Protein AF-A0A2V9VWE0-F1 (afdb_monomer)

Foldseek 3Di:
DDDDDDDDDDDDDDDDDDDPPPPPPDPPPPPPPPPDQDQPFQADDPQFDGRPGGFFDALVVVCVRQPDDPPWDWDADPQGIWTWGWPPPDPVDIWTWIFGAGNVRTTRDIDTGDPSHAHPVGDDD

Solvent-accessible surface area (backbone atoms only — not comparable to full-atom values): 8140 Å² total; per-residue (Å²): 131,88,82,92,86,79,89,78,85,88,81,88,76,91,81,86,79,91,74,84,78,77,79,75,77,73,83,76,76,75,72,75,71,78,71,70,76,78,71,90,45,41,46,36,43,90,99,47,31,54,34,90,49,42,62,64,37,43,57,67,56,47,44,69,66,51,65,84,54,91,87,38,48,74,52,73,58,100,69,24,37,39,38,39,42,62,36,76,82,44,92,88,44,74,25,36,37,40,41,32,24,34,82,84,42,27,28,74,46,76,48,78,60,36,85,76,50,37,39,93,86,48,89,83,130

Structure (mmCIF, N/CA/C/O backbone):
data_AF-A0A2V9VWE0-F1
#
_entry.id   AF-A0A2V9VWE0-F1
#
loop_
_atom_site.group_PDB
_atom_site.id
_atom_site.type_symbol
_atom_site.label_atom_id
_atom_site.label_alt_id
_atom_site.label_comp_id
_atom_site.label_asym_id
_atom_site.label_entity_id
_atom_site.label_seq_id
_atom_site.pdbx_PDB_ins_code
_atom_site.Cartn_x
_atom_site.Cartn_y
_atom_site.Cartn_z
_atom_site.occupancy
_atom_site.B_iso_or_equiv
_atom_site.auth_seq_id
_atom_site.auth_comp_id
_atom_site.auth_asym_id
_atom_site.auth_atom_id
_atom_site.pdbx_PDB_model_num
ATOM 1 N N . MET A 1 1 ? 45.589 60.335 44.465 1.00 39.91 1 MET A N 1
ATOM 2 C CA . MET A 1 1 ? 46.703 59.513 44.998 1.00 39.91 1 MET A CA 1
ATOM 3 C C . MET A 1 1 ? 46.868 58.333 44.047 1.00 39.91 1 MET A C 1
ATOM 5 O O . MET A 1 1 ? 45.971 57.511 44.023 1.00 39.91 1 MET A O 1
ATOM 9 N N . ILE A 1 2 ? 47.763 58.320 43.044 1.00 38.59 2 ILE A N 1
ATOM 10 C CA . ILE A 1 2 ? 49.245 58.173 43.096 1.00 38.59 2 ILE A CA 1
ATOM 11 C C . ILE A 1 2 ? 49.606 57.113 44.146 1.00 38.59 2 ILE A C 1
ATOM 13 O O . ILE A 1 2 ? 49.306 57.333 45.313 1.00 38.59 2 ILE A O 1
ATOM 17 N N . ILE A 1 3 ? 50.060 55.908 43.780 1.00 44.84 3 ILE A N 1
ATOM 18 C CA . ILE A 1 3 ? 51.452 55.507 43.456 1.00 44.84 3 ILE A CA 1
ATOM 19 C C . ILE A 1 3 ? 51.353 54.233 42.576 1.00 44.84 3 ILE A C 1
ATO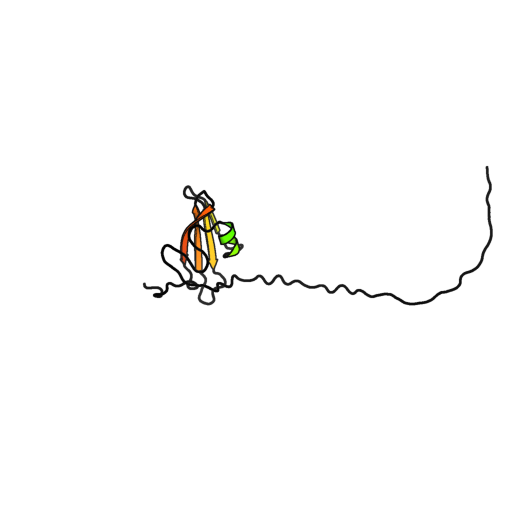M 21 O O . ILE A 1 3 ? 50.766 53.250 43.003 1.00 44.84 3 ILE A O 1
ATOM 25 N N . LEU A 1 4 ? 51.665 54.219 41.275 1.00 41.25 4 LEU A N 1
ATOM 26 C CA . LEU A 1 4 ? 52.983 54.064 40.631 1.00 41.25 4 LEU A CA 1
ATOM 27 C C . LEU A 1 4 ? 53.989 53.141 41.357 1.00 41.25 4 LEU A C 1
ATOM 29 O O . LEU A 1 4 ? 54.888 53.626 42.033 1.00 41.25 4 LEU A O 1
ATOM 33 N N . MET A 1 5 ? 53.930 51.827 41.114 1.00 48.91 5 MET A N 1
ATOM 34 C CA . MET A 1 5 ? 55.106 50.952 41.244 1.00 48.91 5 MET A CA 1
ATOM 35 C C . MET A 1 5 ? 55.521 50.439 39.865 1.00 48.91 5 MET A C 1
ATOM 37 O O . MET A 1 5 ? 54.715 49.989 39.057 1.00 48.91 5 MET A O 1
ATOM 41 N N . LYS A 1 6 ? 56.809 50.619 39.591 1.00 43.09 6 LYS A N 1
ATOM 42 C CA . LYS A 1 6 ? 57.508 50.472 38.317 1.00 43.09 6 LYS A CA 1
ATOM 43 C C . LYS A 1 6 ? 58.729 49.594 38.612 1.00 43.09 6 LYS A C 1
ATOM 45 O O . LYS A 1 6 ? 59.359 49.821 39.643 1.00 43.09 6 LYS A O 1
ATOM 50 N N . ARG A 1 7 ? 59.126 48.759 37.635 1.00 48.44 7 ARG A N 1
ATOM 51 C CA . ARG A 1 7 ? 60.386 47.964 37.535 1.00 48.44 7 ARG A CA 1
ATOM 52 C C . ARG A 1 7 ? 60.312 46.609 38.265 1.00 48.44 7 ARG A C 1
ATOM 54 O O . ARG A 1 7 ? 59.726 46.545 39.328 1.00 48.44 7 ARG A O 1
ATOM 61 N N . ALA A 1 8 ? 60.846 45.490 37.778 1.00 52.00 8 ALA A N 1
ATOM 62 C CA . ALA A 1 8 ? 61.856 45.178 36.759 1.00 52.00 8 ALA A CA 1
ATOM 63 C C . ALA A 1 8 ? 61.528 43.774 36.177 1.00 52.00 8 ALA A C 1
ATOM 65 O O . ALA A 1 8 ? 60.933 42.966 36.876 1.00 52.00 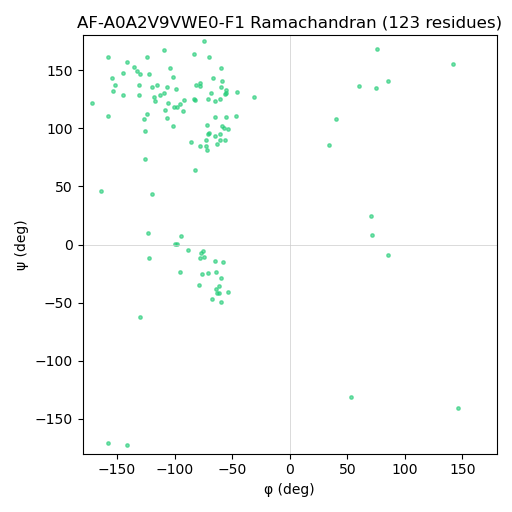8 ALA A O 1
ATOM 66 N N . LEU A 1 9 ? 61.609 43.548 34.861 1.00 42.94 9 LEU A N 1
ATOM 67 C CA . LEU A 1 9 ? 62.722 42.931 34.109 1.00 42.94 9 LEU A CA 1
ATOM 68 C C . LEU A 1 9 ? 63.083 41.477 34.510 1.00 42.94 9 LEU A C 1
ATOM 70 O O . LEU A 1 9 ? 63.314 41.198 35.679 1.00 42.94 9 LEU A O 1
ATOM 74 N N . VAL A 1 10 ? 63.297 40.656 33.463 1.00 44.16 10 VAL A N 1
ATOM 75 C CA . VAL A 1 10 ? 63.951 39.325 33.394 1.00 44.16 10 VAL A CA 1
ATOM 76 C C . VAL A 1 10 ? 63.084 38.160 33.949 1.00 44.16 10 VAL A C 1
ATOM 78 O O . VAL A 1 10 ? 62.461 38.312 34.983 1.00 44.16 10 VAL A O 1
ATOM 81 N N . ILE A 1 11 ? 62.908 36.968 33.357 1.00 52.12 11 ILE A N 1
ATOM 82 C CA . ILE A 1 11 ? 63.699 36.125 32.444 1.00 52.12 11 ILE A CA 1
ATOM 83 C C . ILE A 1 11 ? 62.723 35.246 31.633 1.00 52.12 11 ILE A C 1
ATOM 85 O O . ILE A 1 11 ? 61.855 34.594 32.208 1.00 52.12 11 ILE A O 1
ATOM 89 N N . LEU A 1 12 ? 62.901 35.184 30.312 1.00 47.03 12 LEU A N 1
ATOM 90 C CA . LEU A 1 12 ? 62.395 34.084 29.486 1.00 47.03 12 LEU A CA 1
ATOM 91 C C . LEU A 1 12 ? 63.390 32.917 29.600 1.00 47.03 12 LEU A C 1
ATOM 93 O O . LEU A 1 12 ? 64.592 33.153 29.452 1.00 47.03 12 LEU A O 1
ATOM 97 N N . PRO A 1 13 ? 62.922 31.669 29.739 1.00 57.38 13 PRO A N 1
ATOM 98 C CA . PRO A 1 13 ? 63.492 30.651 28.873 1.00 57.38 13 PRO A CA 1
ATOM 99 C C . PRO A 1 13 ? 62.418 29.813 28.187 1.00 57.38 13 PRO A C 1
ATOM 101 O O . PRO A 1 13 ? 61.424 29.393 28.776 1.00 57.38 13 PRO A O 1
ATOM 104 N N . MET A 1 14 ? 62.688 29.578 26.904 1.00 54.72 14 MET A N 1
ATOM 105 C CA . MET A 1 14 ? 62.185 28.477 26.096 1.00 54.72 14 MET A CA 1
ATOM 106 C C . MET A 1 14 ? 61.933 27.208 26.917 1.00 54.72 14 MET A C 1
ATOM 108 O O . MET A 1 14 ? 62.875 26.648 27.474 1.00 54.72 14 MET A O 1
ATOM 112 N N . ILE A 1 15 ? 60.721 26.664 26.819 1.00 59.62 15 ILE A N 1
ATOM 113 C CA . ILE A 1 15 ? 60.552 25.213 26.724 1.00 59.62 15 ILE A CA 1
ATOM 114 C C . ILE A 1 15 ? 59.728 24.929 25.470 1.00 59.62 15 ILE A C 1
ATOM 116 O O . ILE A 1 15 ? 58.509 25.065 25.417 1.00 59.62 15 ILE A O 1
ATOM 120 N N . LEU A 1 16 ? 60.490 24.600 24.435 1.00 49.06 16 LEU A N 1
ATOM 121 C CA . LEU A 1 16 ? 60.109 23.847 23.256 1.00 49.06 16 LEU A CA 1
ATOM 122 C C . LEU A 1 16 ? 59.537 22.492 23.700 1.00 49.06 16 LEU A C 1
ATOM 124 O O . LEU A 1 16 ? 60.217 21.803 24.451 1.00 49.06 16 LEU A O 1
ATOM 128 N N . LEU A 1 17 ? 58.363 22.086 23.213 1.00 52.75 17 LEU A N 1
ATOM 129 C CA . LEU A 1 17 ? 58.128 20.715 22.738 1.00 52.75 17 LEU A CA 1
ATOM 130 C C . LEU A 1 17 ? 56.765 20.606 22.053 1.00 52.75 17 LEU A C 1
ATOM 132 O O . LEU A 1 17 ? 55.715 20.918 22.608 1.00 52.75 17 LEU A O 1
ATOM 136 N N . LEU A 1 18 ? 56.849 20.190 20.793 1.00 54.47 18 LEU A N 1
ATOM 137 C CA . LEU A 1 18 ? 55.753 19.935 19.885 1.00 54.47 18 LEU A CA 1
ATOM 138 C C . LEU A 1 18 ? 54.820 18.859 20.443 1.00 54.47 18 LEU A C 1
ATOM 140 O O . LEU A 1 18 ? 55.263 17.795 20.866 1.00 54.47 18 LEU A O 1
ATOM 144 N N . GLY A 1 19 ? 53.523 19.117 20.334 1.00 49.66 19 GLY A N 1
ATOM 145 C CA . GLY A 1 19 ? 52.472 18.152 20.622 1.00 49.66 19 GLY A CA 1
ATOM 146 C C . GLY A 1 19 ? 51.137 18.595 20.037 1.00 49.66 19 GLY A C 1
ATOM 147 O O . GLY A 1 19 ? 50.132 18.572 20.737 1.00 49.66 19 GLY A O 1
ATOM 148 N N . LEU A 1 20 ? 51.113 19.052 18.776 1.00 49.88 20 LEU A N 1
ATOM 149 C CA . LEU A 1 20 ? 49.851 19.215 18.049 1.00 49.88 20 LEU A CA 1
ATOM 150 C C . LEU A 1 20 ? 49.326 17.824 17.680 1.00 49.88 20 LEU A C 1
ATOM 152 O O . LEU A 1 20 ? 49.631 17.273 16.622 1.00 49.88 20 LEU A O 1
ATOM 156 N N . SER A 1 21 ? 48.527 17.261 18.582 1.00 47.00 21 SER A N 1
ATOM 157 C CA . SER A 1 21 ? 47.622 16.153 18.299 1.00 47.00 21 SER A CA 1
ATOM 158 C C . SER A 1 21 ? 46.633 16.609 17.228 1.00 47.00 21 SER A C 1
ATOM 160 O O . SER A 1 21 ? 45.627 17.256 17.508 1.00 47.00 21 SER A O 1
ATOM 162 N N . SER A 1 22 ? 46.958 16.303 15.977 1.00 42.22 22 SER A N 1
ATOM 163 C CA . SER A 1 22 ? 46.082 16.519 14.833 1.00 42.22 22 SER A CA 1
ATOM 164 C C . SER A 1 22 ? 44.955 15.485 14.897 1.00 42.22 22 SER A C 1
ATOM 166 O O . SER A 1 22 ? 45.049 14.416 14.301 1.00 42.22 22 SER A O 1
ATOM 168 N N . LEU A 1 23 ? 43.895 15.767 15.657 1.00 50.72 23 LEU A N 1
ATOM 169 C CA . LEU A 1 23 ? 42.613 15.077 15.515 1.00 50.72 23 LEU A CA 1
ATOM 170 C C . LEU A 1 23 ? 41.985 15.577 14.212 1.00 50.72 23 LEU A C 1
ATOM 172 O O . LEU A 1 23 ? 41.161 16.488 14.210 1.00 50.72 23 LEU A O 1
ATOM 176 N N . THR A 1 24 ? 42.413 15.019 13.080 1.00 50.75 24 THR A N 1
ATOM 177 C CA . THR A 1 24 ? 41.685 15.183 11.826 1.00 50.75 24 THR A CA 1
ATOM 178 C C . THR A 1 24 ? 40.394 14.394 11.955 1.00 50.75 24 THR A C 1
ATOM 180 O O . THR A 1 24 ? 40.358 13.175 11.781 1.00 50.75 24 THR A O 1
ATOM 183 N N . SER A 1 25 ? 39.339 15.113 12.323 1.00 55.03 25 SER A N 1
ATOM 184 C CA . SER A 1 25 ? 37.950 14.704 12.191 1.00 55.03 25 SER A CA 1
ATOM 185 C C . SER A 1 25 ? 37.730 14.135 10.792 1.00 55.03 25 SER A C 1
ATOM 187 O O . SER A 1 25 ? 37.794 14.861 9.801 1.00 55.03 25 SER A O 1
ATOM 189 N N . SER A 1 26 ? 37.501 12.829 10.706 1.00 58.38 26 SER A N 1
ATOM 190 C CA . SER A 1 26 ? 37.028 12.212 9.473 1.00 58.38 26 SER A CA 1
ATOM 191 C C . SER A 1 26 ? 35.627 12.760 9.190 1.00 58.38 26 SER A C 1
ATOM 193 O O . SER A 1 26 ? 34.765 12.621 10.062 1.00 58.38 26 SER A O 1
ATOM 195 N N . PRO A 1 27 ? 35.337 13.368 8.026 1.00 50.97 27 PRO A N 1
ATOM 196 C CA . PRO A 1 27 ? 33.958 13.510 7.606 1.00 50.97 27 PRO A CA 1
ATOM 197 C C . PRO A 1 27 ? 33.492 12.108 7.217 1.00 50.97 27 PRO A C 1
ATOM 199 O O . PRO A 1 27 ? 33.732 11.633 6.108 1.00 50.97 27 PRO A O 1
ATOM 202 N N . ILE A 1 28 ? 32.859 11.411 8.160 1.00 52.06 28 ILE A N 1
ATOM 203 C CA . ILE A 1 28 ? 31.959 10.319 7.811 1.00 52.06 28 ILE A CA 1
ATOM 204 C C . ILE A 1 28 ? 30.819 11.002 7.058 1.00 52.06 28 ILE A C 1
ATOM 206 O O . ILE A 1 28 ? 29.877 11.514 7.660 1.00 52.06 28 ILE A O 1
ATOM 210 N N . SER A 1 29 ? 30.935 11.056 5.732 1.00 49.84 29 SER A N 1
ATOM 211 C CA . SER A 1 29 ? 29.770 11.152 4.867 1.00 49.84 29 SER A CA 1
ATOM 212 C C . SER A 1 29 ? 28.955 9.899 5.139 1.00 49.84 29 SER A C 1
ATOM 214 O O . SER A 1 29 ? 29.166 8.852 4.529 1.00 49.84 29 SER A O 1
ATOM 216 N N . ALA A 1 30 ? 28.054 9.997 6.113 1.00 47.38 30 ALA A N 1
ATOM 217 C CA . ALA A 1 30 ? 26.912 9.121 6.205 1.00 47.38 30 ALA A CA 1
ATOM 218 C C . ALA A 1 30 ? 26.089 9.400 4.947 1.00 47.38 30 ALA A C 1
ATOM 220 O O . ALA A 1 30 ? 25.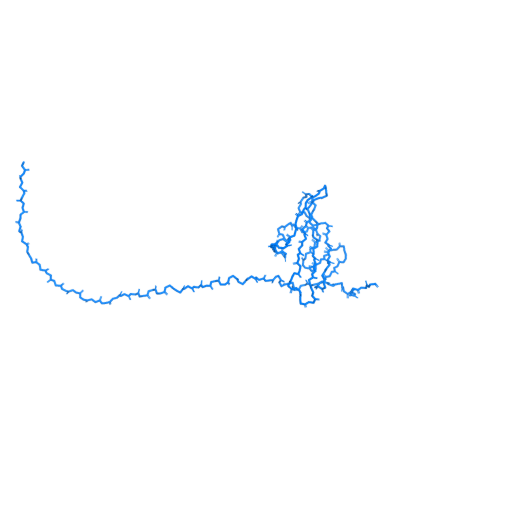210 10.258 4.929 1.00 47.38 30 ALA A O 1
ATOM 221 N N . PHE A 1 31 ? 26.430 8.710 3.858 1.00 44.91 31 PHE A N 1
ATOM 222 C CA . PHE A 1 31 ? 25.451 8.421 2.834 1.00 44.91 31 PHE A CA 1
ATOM 223 C C . PHE A 1 31 ? 24.351 7.669 3.569 1.00 44.91 31 PHE A C 1
ATOM 225 O O . PHE A 1 31 ? 24.506 6.495 3.905 1.00 44.91 31 PHE A O 1
ATOM 232 N N . ALA A 1 32 ? 23.277 8.382 3.901 1.00 46.53 32 ALA A N 1
ATOM 233 C CA . ALA A 1 32 ? 21.998 7.756 4.129 1.00 46.53 32 ALA A CA 1
ATOM 234 C C . ALA A 1 32 ? 21.743 6.939 2.862 1.00 46.53 32 ALA A C 1
ATOM 236 O O . ALA A 1 32 ? 21.441 7.493 1.806 1.00 46.53 32 ALA A O 1
ATOM 237 N N . GLN A 1 33 ? 22.010 5.633 2.933 1.00 45.59 33 GLN A N 1
ATOM 238 C CA . GLN A 1 33 ? 21.479 4.702 1.961 1.00 45.59 33 GLN A CA 1
ATOM 239 C C . GLN A 1 33 ? 19.978 4.862 2.081 1.00 45.59 33 GLN A C 1
ATOM 241 O O . GLN A 1 33 ? 19.369 4.392 3.044 1.00 45.59 33 GLN A O 1
ATOM 246 N N . ASP A 1 34 ? 19.431 5.592 1.120 1.00 45.09 34 ASP A N 1
ATOM 247 C CA . ASP A 1 34 ? 18.023 5.622 0.802 1.00 45.09 34 ASP A CA 1
ATOM 248 C C . ASP A 1 34 ? 17.648 4.167 0.521 1.00 45.09 34 ASP A C 1
ATOM 250 O O . ASP A 1 34 ? 17.924 3.596 -0.539 1.00 45.09 34 ASP A O 1
ATOM 254 N N . SER A 1 35 ? 17.245 3.491 1.591 1.00 57.34 35 SER A N 1
ATOM 255 C CA . SER A 1 35 ? 17.076 2.052 1.625 1.00 57.34 35 SER A CA 1
ATOM 256 C C . SER A 1 35 ? 15.765 1.808 0.917 1.00 57.34 35 SER A C 1
ATOM 258 O O . SER A 1 35 ? 14.714 1.785 1.551 1.00 57.34 35 SER A O 1
ATOM 260 N N . ALA A 1 36 ? 15.823 1.724 -0.415 1.00 57.94 36 ALA A N 1
ATOM 261 C CA . ALA A 1 36 ? 14.672 1.373 -1.225 1.00 57.94 36 ALA A CA 1
ATOM 262 C C . ALA A 1 36 ? 13.982 0.170 -0.563 1.00 57.94 36 ALA A C 1
ATOM 264 O O . ALA A 1 36 ? 14.687 -0.777 -0.193 1.00 57.94 36 ALA A O 1
ATOM 265 N N . PRO A 1 37 ? 12.653 0.201 -0.363 1.00 57.62 37 PRO A N 1
ATOM 266 C CA . PRO A 1 37 ? 11.966 -0.838 0.385 1.00 57.62 37 PRO A CA 1
ATOM 267 C C . PRO A 1 37 ? 12.262 -2.204 -0.241 1.00 57.62 37 PRO A C 1
ATOM 269 O O . PRO A 1 37 ? 11.853 -2.516 -1.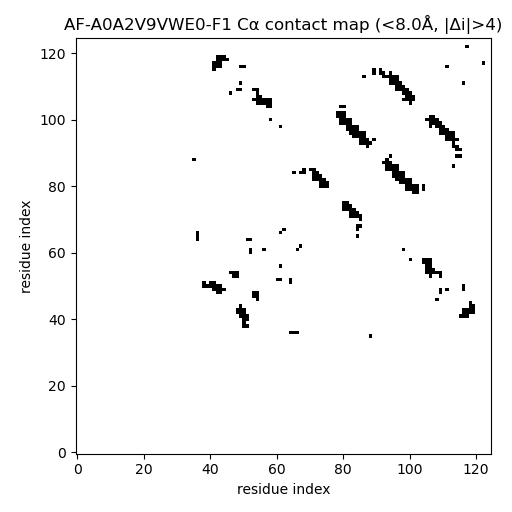365 1.00 57.62 37 PRO A O 1
ATOM 272 N N . GLN A 1 38 ? 13.042 -3.010 0.482 1.00 63.47 38 GLN A N 1
ATOM 273 C CA . GLN A 1 38 ? 13.332 -4.388 0.117 1.00 63.47 38 GLN A CA 1
ATOM 274 C C . GLN A 1 38 ? 12.206 -5.251 0.670 1.00 63.47 38 GLN A C 1
ATOM 276 O O . GLN A 1 38 ? 12.267 -5.749 1.792 1.00 63.47 38 GLN A O 1
ATOM 281 N N . PHE A 1 39 ? 11.146 -5.404 -0.120 1.00 71.62 39 PHE A N 1
ATOM 282 C CA . PHE A 1 39 ? 10.106 -6.381 0.176 1.00 71.62 39 PHE A CA 1
ATOM 283 C C . PHE A 1 39 ? 10.722 -7.779 0.090 1.00 71.62 39 PHE A C 1
ATOM 28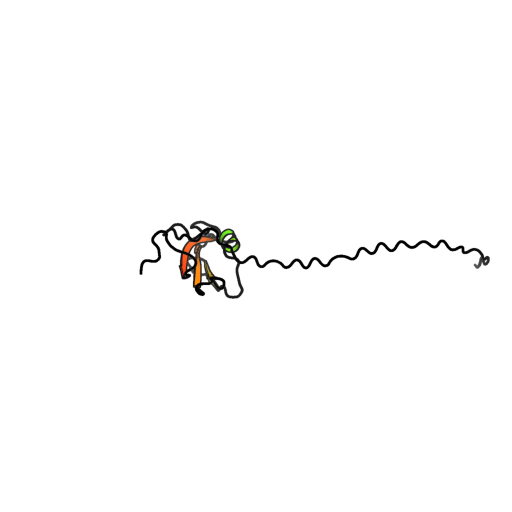5 O O . PHE A 1 39 ? 11.083 -8.242 -0.990 1.00 71.62 39 PHE A O 1
ATOM 292 N N . THR A 1 40 ? 10.869 -8.440 1.235 1.00 75.62 40 THR A N 1
ATOM 293 C CA . THR A 1 40 ? 11.257 -9.856 1.302 1.00 75.62 40 THR A CA 1
ATOM 294 C C . THR A 1 40 ? 10.090 -10.773 0.943 1.00 75.62 40 THR A C 1
ATOM 296 O O . THR A 1 40 ? 10.301 -11.882 0.461 1.00 75.62 40 THR A O 1
ATOM 299 N N . GLU A 1 41 ? 8.863 -10.290 1.135 1.00 85.62 41 GLU A N 1
ATOM 300 C CA . GLU A 1 41 ? 7.620 -10.971 0.799 1.00 85.62 41 GLU A CA 1
ATOM 301 C C . GLU A 1 41 ? 6.851 -10.170 -0.254 1.00 85.62 41 GLU A C 1
ATOM 303 O O . GLU A 1 41 ? 6.580 -8.981 -0.076 1.00 85.62 41 GLU A O 1
ATOM 308 N N . VAL A 1 42 ? 6.485 -10.836 -1.347 1.00 89.81 42 VAL A N 1
ATOM 309 C CA . VAL A 1 42 ? 5.822 -10.229 -2.514 1.00 89.81 42 VAL A CA 1
ATOM 310 C C . VAL A 1 42 ? 4.480 -10.894 -2.851 1.00 89.81 42 VAL A C 1
ATOM 312 O O . VAL A 1 42 ? 3.877 -10.602 -3.881 1.00 89.81 42 VAL A O 1
ATOM 315 N N . THR A 1 43 ? 3.983 -11.766 -1.973 1.00 92.94 43 THR A N 1
ATOM 316 C CA . THR A 1 43 ? 2.739 -12.508 -2.193 1.00 92.94 43 THR A CA 1
ATOM 317 C C . THR A 1 43 ? 1.508 -11.643 -1.922 1.00 92.94 43 THR A C 1
ATOM 319 O O . THR A 1 43 ? 1.440 -10.939 -0.915 1.00 92.94 43 THR A O 1
ATOM 322 N N . ILE A 1 44 ? 0.505 -11.724 -2.792 1.00 91.44 44 ILE A N 1
ATOM 323 C CA . ILE A 1 44 ? -0.842 -11.203 -2.563 1.00 91.44 44 ILE A CA 1
ATOM 324 C C . ILE A 1 44 ? -1.710 -12.344 -2.042 1.00 91.44 44 ILE A C 1
ATOM 326 O O . ILE A 1 44 ? -1.916 -13.339 -2.732 1.00 91.44 44 ILE A O 1
ATOM 330 N N . GLU A 1 45 ? -2.272 -12.164 -0.850 1.00 93.50 45 GLU A N 1
ATOM 331 C CA . GLU A 1 45 ? -3.348 -13.008 -0.337 1.00 93.50 45 GLU A CA 1
ATOM 332 C C . GLU A 1 45 ? -4.649 -12.210 -0.386 1.00 93.50 45 GLU A C 1
ATOM 334 O O . GLU A 1 45 ? -4.842 -11.251 0.373 1.00 93.50 45 GLU A O 1
ATOM 339 N N . ALA A 1 46 ? -5.544 -12.593 -1.299 1.00 90.06 46 ALA A N 1
ATOM 340 C CA . ALA A 1 46 ? -6.789 -11.874 -1.539 1.00 90.06 46 ALA A CA 1
ATOM 341 C C . ALA A 1 46 ? -7.611 -11.716 -0.247 1.00 90.06 46 ALA A C 1
ATOM 343 O O . ALA A 1 46 ? -7.837 -12.670 0.495 1.00 90.06 46 ALA A O 1
ATOM 344 N N . GLY A 1 47 ? -8.053 -10.486 0.029 1.00 91.38 47 GLY A N 1
ATOM 345 C CA . GLY A 1 47 ? -8.813 -10.157 1.239 1.00 91.38 47 GLY A CA 1
ATOM 346 C C . GLY A 1 47 ? -8.000 -10.162 2.540 1.00 91.38 47 GLY A C 1
ATOM 347 O O . GLY A 1 47 ? -8.593 -10.028 3.607 1.00 91.38 47 GLY A O 1
ATOM 348 N N . SER A 1 48 ? -6.672 -10.300 2.471 1.00 94.25 48 SER A N 1
ATOM 349 C CA . SER A 1 48 ? -5.798 -10.425 3.644 1.00 94.25 48 SER A CA 1
ATOM 350 C C . SER A 1 48 ? -4.607 -9.459 3.598 1.00 94.25 48 SER A C 1
ATOM 352 O O . SER A 1 48 ? -4.503 -8.575 4.458 1.00 94.25 48 SER A O 1
ATOM 354 N N . ARG A 1 49 ? -3.712 -9.585 2.604 1.00 95.06 49 ARG A N 1
ATOM 355 C CA . ARG A 1 49 ? -2.450 -8.822 2.552 1.00 95.06 49 ARG A CA 1
ATOM 356 C C . ARG A 1 49 ? -1.841 -8.683 1.152 1.00 95.06 49 ARG A C 1
ATOM 358 O O . ARG A 1 49 ? -2.147 -9.466 0.256 1.00 95.06 49 ARG A O 1
ATOM 365 N N . VAL A 1 50 ? -0.948 -7.703 0.999 1.00 95.19 50 VAL A N 1
ATOM 366 C CA . VAL A 1 50 ? -0.050 -7.509 -0.153 1.00 95.19 50 VAL A CA 1
ATOM 367 C C . VAL A 1 50 ? 1.379 -7.406 0.380 1.00 95.19 50 VAL A C 1
ATOM 369 O O . VAL A 1 50 ? 1.747 -6.420 1.023 1.00 95.19 50 VAL A O 1
ATOM 372 N N . GLY A 1 51 ? 2.176 -8.449 0.150 1.00 93.75 51 GLY A N 1
ATOM 373 C CA . GLY A 1 51 ? 3.481 -8.611 0.781 1.00 93.75 51 GLY A CA 1
ATOM 374 C C . GLY A 1 51 ? 3.373 -8.501 2.312 1.00 93.75 51 GLY A C 1
ATOM 375 O O . GLY A 1 51 ? 2.475 -9.103 2.903 1.00 93.75 51 GLY A O 1
ATOM 376 N N . PRO A 1 52 ? 4.228 -7.702 2.975 1.00 95.00 52 PRO A N 1
ATOM 377 C CA . PRO A 1 52 ? 4.200 -7.538 4.428 1.00 95.00 52 PRO A CA 1
ATOM 378 C C . PRO A 1 52 ? 3.075 -6.622 4.948 1.00 95.00 52 PRO A C 1
ATOM 380 O O . PRO A 1 52 ? 2.925 -6.503 6.167 1.00 95.00 52 PRO A O 1
ATOM 383 N N . LEU A 1 53 ? 2.323 -5.944 4.068 1.00 96.62 53 LEU A N 1
ATOM 384 C CA . LEU A 1 53 ? 1.240 -5.031 4.444 1.00 96.62 53 LEU A CA 1
ATOM 385 C C . LEU A 1 53 ? -0.096 -5.777 4.499 1.00 96.62 53 LEU A C 1
ATOM 387 O O . LEU A 1 53 ? -0.523 -6.347 3.496 1.00 96.62 53 LEU A O 1
ATOM 391 N N . LYS A 1 54 ? -0.800 -5.720 5.633 1.00 97.38 54 LYS A N 1
ATOM 392 C CA . LYS A 1 54 ? -2.061 -6.455 5.847 1.00 97.38 54 LYS A CA 1
ATOM 393 C C . LYS A 1 54 ? -3.228 -5.556 6.243 1.00 97.38 54 LYS A C 1
ATOM 395 O O . LYS A 1 54 ? -3.059 -4.438 6.734 1.00 97.38 54 LYS A O 1
ATOM 400 N N . LEU A 1 55 ? -4.443 -6.075 6.077 1.00 98.12 55 LEU A N 1
ATOM 401 C CA . LEU A 1 55 ? -5.637 -5.431 6.618 1.00 98.12 55 LEU A CA 1
ATOM 402 C C . LEU A 1 55 ? -5.528 -5.279 8.146 1.00 98.12 55 LEU A C 1
ATOM 404 O O . LEU A 1 55 ? -5.040 -6.158 8.855 1.00 98.12 55 LEU A O 1
ATOM 408 N N . GLY A 1 56 ? -5.995 -4.143 8.660 1.00 98.19 56 GLY A N 1
ATOM 409 C CA . GLY A 1 56 ? -5.931 -3.779 10.075 1.00 98.19 56 GLY A CA 1
ATOM 410 C C . GLY A 1 56 ? -4.625 -3.111 10.519 1.00 98.19 56 GLY A C 1
ATOM 411 O O . GLY A 1 56 ? -4.584 -2.588 11.639 1.00 98.19 56 GLY A O 1
ATOM 412 N N . ASP A 1 57 ? -3.593 -3.065 9.670 1.00 98.56 57 ASP A N 1
ATOM 413 C CA . ASP A 1 57 ? -2.363 -2.323 9.963 1.00 98.56 57 ASP A CA 1
ATOM 414 C C . ASP A 1 57 ? -2.648 -0.833 10.190 1.00 98.56 57 ASP A C 1
ATOM 416 O O . ASP A 1 57 ? -3.645 -0.279 9.715 1.00 98.56 57 ASP A O 1
ATOM 420 N N . SER A 1 58 ? -1.800 -0.182 10.986 1.00 98.56 58 SER A N 1
ATOM 421 C CA . SER A 1 58 ? -1.904 1.257 11.221 1.00 98.56 58 SER A CA 1
ATOM 422 C C . SER A 1 58 ? -1.231 2.054 10.110 1.00 98.56 58 SER A C 1
ATOM 424 O O . SER A 1 58 ? -0.408 1.534 9.357 1.00 98.56 58 SER A O 1
ATOM 426 N N . ARG A 1 59 ? -1.536 3.349 10.043 1.00 97.94 59 ARG A N 1
ATOM 427 C CA . ARG A 1 59 ? -0.842 4.281 9.152 1.00 97.94 59 ARG A CA 1
ATOM 428 C C . ARG A 1 59 ? 0.676 4.254 9.345 1.00 97.94 59 ARG A C 1
ATOM 430 O O . ARG A 1 59 ? 1.407 4.300 8.367 1.00 97.94 59 ARG A O 1
ATOM 437 N N . GLU A 1 60 ? 1.149 4.173 10.582 1.00 98.00 60 GLU A N 1
ATOM 438 C CA . GLU A 1 60 ? 2.583 4.152 10.890 1.00 98.00 60 GLU A CA 1
ATOM 439 C C . GLU A 1 60 ? 3.245 2.928 10.258 1.00 98.00 60 GLU A C 1
ATOM 441 O O . GLU A 1 60 ? 4.290 3.058 9.630 1.00 98.00 60 GLU A O 1
ATOM 446 N N . ARG A 1 61 ? 2.586 1.764 10.330 1.00 97.75 61 ARG A N 1
ATOM 447 C CA . ARG A 1 61 ? 3.053 0.544 9.666 1.00 97.75 61 ARG A CA 1
ATOM 448 C C . ARG A 1 61 ? 3.058 0.680 8.143 1.00 97.75 61 ARG A C 1
ATOM 450 O O . ARG A 1 61 ? 3.981 0.196 7.495 1.00 97.75 61 ARG A O 1
ATOM 457 N N . VAL A 1 62 ? 2.058 1.354 7.571 1.00 97.44 62 VAL A N 1
ATOM 458 C CA . VAL A 1 62 ? 2.041 1.659 6.131 1.00 97.44 62 VAL A CA 1
ATOM 459 C C . VAL A 1 62 ? 3.255 2.497 5.754 1.00 97.44 62 VAL A C 1
ATOM 461 O O . VAL A 1 62 ? 3.957 2.125 4.830 1.00 97.44 62 VAL A O 1
ATOM 464 N N . LEU A 1 63 ? 3.533 3.582 6.476 1.00 96.44 63 LEU A N 1
ATOM 465 C CA . LEU A 1 63 ? 4.651 4.482 6.170 1.00 96.44 63 LEU A CA 1
ATOM 466 C C . LEU A 1 63 ? 6.025 3.863 6.468 1.00 96.44 63 LEU A C 1
ATOM 468 O O . LEU A 1 63 ? 7.015 4.267 5.869 1.00 96.44 63 LEU A O 1
ATOM 472 N N . GLU A 1 64 ? 6.089 2.887 7.374 1.00 96.19 64 GLU A N 1
ATOM 473 C CA . GLU A 1 64 ? 7.284 2.073 7.609 1.00 96.19 64 GLU A CA 1
ATOM 474 C C . GLU A 1 64 ? 7.584 1.167 6.405 1.00 96.19 64 GLU A C 1
ATOM 476 O O . GLU A 1 64 ? 8.722 1.091 5.951 1.00 96.19 64 GLU A O 1
ATOM 481 N N . LEU A 1 65 ? 6.562 0.483 5.880 1.00 95.19 65 LEU A N 1
ATOM 482 C CA . LEU A 1 65 ? 6.701 -0.452 4.759 1.00 95.19 65 LEU A CA 1
ATOM 483 C C . LEU A 1 65 ? 6.782 0.242 3.397 1.00 95.19 65 LEU A C 1
ATOM 485 O O . LEU A 1 65 ? 7.472 -0.228 2.495 1.00 95.19 65 LEU A O 1
ATOM 489 N N . LEU A 1 66 ? 6.059 1.349 3.261 1.00 94.44 66 LEU A N 1
ATOM 490 C CA . LEU A 1 66 ? 5.912 2.168 2.068 1.00 94.44 66 LEU A CA 1
ATOM 491 C C . LEU A 1 66 ? 6.286 3.617 2.421 1.00 94.4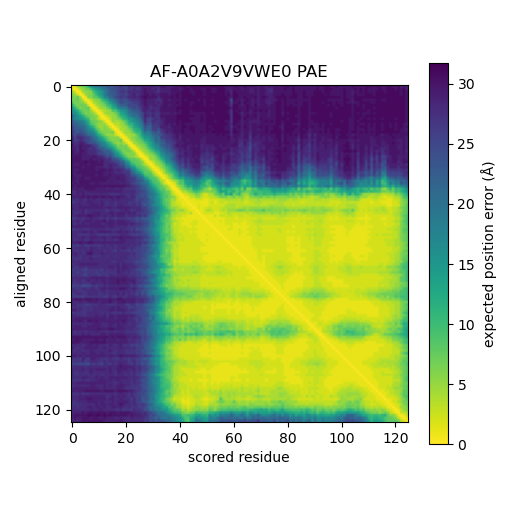4 66 LEU A C 1
ATOM 493 O O . LEU A 1 66 ? 5.398 4.467 2.559 1.00 94.44 66 LEU A O 1
ATOM 497 N N . PRO A 1 67 ? 7.588 3.921 2.601 1.00 94.62 67 PRO A N 1
ATOM 498 C CA . PRO A 1 67 ? 8.030 5.281 2.878 1.00 94.62 67 PRO A CA 1
ATOM 499 C C . PRO A 1 67 ? 7.531 6.239 1.799 1.00 94.62 67 PRO A C 1
ATOM 501 O O . PRO A 1 67 ? 7.638 5.948 0.603 1.00 94.62 67 PRO A O 1
ATOM 504 N N . LYS A 1 68 ? 6.968 7.367 2.238 1.00 93.12 68 LYS A N 1
ATOM 505 C CA . LYS A 1 68 ? 6.371 8.369 1.354 1.00 93.12 68 LYS A CA 1
ATOM 506 C C . LYS A 1 68 ? 7.448 9.071 0.529 1.00 93.12 68 LYS A C 1
ATOM 508 O O . LYS A 1 68 ? 8.423 9.575 1.083 1.00 93.12 68 LYS A O 1
ATOM 513 N N . LYS A 1 69 ? 7.223 9.142 -0.778 1.00 94.75 69 LYS A N 1
ATOM 514 C CA . LYS A 1 69 ? 8.050 9.830 -1.775 1.00 94.75 69 LYS A CA 1
ATOM 515 C C . LYS A 1 69 ? 7.333 11.078 -2.285 1.00 94.75 69 LYS A C 1
ATOM 517 O O . LYS A 1 69 ? 6.141 11.262 -2.051 1.00 94.75 69 LYS A O 1
ATOM 522 N N . GLU A 1 70 ? 8.062 11.931 -2.998 1.00 96.00 70 GLU A N 1
ATOM 523 C CA . GLU A 1 70 ? 7.512 13.162 -3.586 1.00 96.00 70 GLU A CA 1
ATOM 524 C C . GLU A 1 70 ? 6.400 12.883 -4.611 1.00 96.00 70 GLU A C 1
ATOM 526 O O . GLU A 1 70 ? 5.422 13.617 -4.687 1.00 96.00 70 GLU A O 1
ATOM 531 N N . GLU A 1 71 ? 6.534 11.795 -5.366 1.00 96.00 71 GLU A N 1
ATOM 532 C CA . GLU A 1 71 ? 5.583 11.372 -6.398 1.00 96.00 71 GLU A CA 1
ATOM 533 C C . GLU A 1 71 ? 4.320 10.679 -5.858 1.00 96.00 71 GLU A C 1
ATOM 535 O O . GLU A 1 71 ? 3.370 10.482 -6.615 1.00 96.00 71 GLU A O 1
ATOM 540 N N . ASP A 1 72 ? 4.299 10.318 -4.572 1.00 97.25 72 ASP A N 1
ATOM 541 C CA . ASP A 1 72 ? 3.174 9.616 -3.952 1.00 97.25 72 ASP A CA 1
ATOM 542 C C . ASP A 1 72 ? 2.026 10.590 -3.657 1.00 97.25 72 ASP A C 1
ATOM 544 O O . ASP A 1 72 ? 2.233 11.697 -3.145 1.00 97.25 72 ASP A O 1
ATOM 548 N N . GLN A 1 73 ? 0.789 10.163 -3.911 1.00 98.19 73 GLN A N 1
ATOM 549 C CA . GLN A 1 73 ? -0.398 10.982 -3.668 1.00 98.19 73 GLN A CA 1
ATOM 550 C C . GLN A 1 73 ? -1.149 10.536 -2.417 1.00 98.19 73 GLN A C 1
ATOM 552 O O . GLN A 1 73 ? -1.132 9.378 -2.003 1.00 98.19 73 GLN A O 1
ATOM 557 N N . GLU A 1 74 ? -1.837 11.483 -1.787 1.00 97.88 74 GLU A N 1
ATOM 558 C CA . GLU A 1 74 ? -2.671 11.203 -0.628 1.00 97.88 74 GLU A CA 1
ATOM 559 C C . GLU A 1 74 ? -3.905 12.097 -0.641 1.00 97.88 74 GLU A C 1
ATOM 561 O O . GLU A 1 74 ? -3.800 13.320 -0.739 1.00 97.88 74 GLU A O 1
ATOM 566 N N . TRP A 1 75 ? -5.082 11.493 -0.507 1.00 98.19 75 TRP A N 1
ATOM 567 C CA . TRP A 1 75 ? -6.344 12.225 -0.440 1.00 98.19 75 TRP A CA 1
ATOM 568 C C . TRP A 1 75 ? -7.296 11.596 0.570 1.00 98.19 75 TRP A C 1
ATOM 570 O O . TRP A 1 75 ? -7.197 10.418 0.914 1.00 98.19 75 TRP A O 1
ATOM 580 N N . SER A 1 76 ? -8.239 12.396 1.066 1.00 97.88 76 SER A N 1
ATOM 581 C CA . SER A 1 76 ? -9.242 11.951 2.035 1.00 97.88 76 SER A CA 1
ATOM 582 C C . SER A 1 76 ? -10.658 12.160 1.513 1.00 97.88 76 SER A C 1
ATOM 584 O O . SER A 1 76 ? -10.937 13.106 0.781 1.00 97.88 76 SER A O 1
ATOM 586 N N . ASN A 1 77 ? -11.558 11.263 1.901 1.00 95.00 77 ASN A N 1
ATOM 587 C CA . ASN A 1 77 ? -12.981 11.311 1.594 1.00 95.00 77 ASN A CA 1
ATOM 588 C C . ASN A 1 77 ? -13.812 10.852 2.809 1.00 95.00 77 ASN A C 1
ATOM 590 O O . ASN A 1 77 ? -13.296 10.618 3.904 1.00 95.00 77 ASN A O 1
ATOM 594 N N . ASN A 1 78 ? -15.122 10.691 2.619 1.00 95.38 78 ASN A N 1
ATOM 595 C CA . ASN A 1 78 ? -16.042 10.298 3.690 1.00 95.38 78 ASN A CA 1
ATOM 596 C C . ASN A 1 78 ? -15.797 8.893 4.265 1.00 95.38 78 ASN A C 1
ATOM 598 O O . ASN A 1 78 ? -16.343 8.592 5.327 1.00 95.38 78 ASN A O 1
ATOM 602 N N . CYS A 1 79 ? -15.007 8.046 3.606 1.00 91.69 79 CYS A N 1
ATOM 603 C CA . CYS A 1 79 ? -14.657 6.699 4.058 1.00 91.69 79 CYS A CA 1
ATOM 604 C C . CYS A 1 79 ? -13.312 6.665 4.807 1.00 91.69 79 CYS A C 1
ATOM 606 O O . CYS A 1 79 ? -13.112 5.798 5.660 1.00 91.69 79 CYS A O 1
ATOM 608 N N . GLY A 1 80 ? -12.429 7.635 4.555 1.00 97.19 80 GLY A N 1
ATOM 609 C CA . GLY A 1 80 ? -11.129 7.764 5.208 1.00 97.19 80 GLY A CA 1
ATOM 610 C C . GLY A 1 80 ? -10.073 8.341 4.268 1.00 97.19 80 GLY A C 1
ATOM 611 O O . GLY A 1 80 ? -10.374 9.242 3.489 1.00 97.19 80 GLY A O 1
ATOM 612 N N . THR A 1 81 ? -8.848 7.832 4.345 1.00 98.44 81 THR A N 1
ATOM 613 C CA . THR A 1 81 ? -7.689 8.332 3.590 1.00 98.44 81 THR A CA 1
ATOM 614 C C . THR A 1 81 ? -7.201 7.268 2.619 1.00 98.44 81 THR A C 1
ATOM 616 O O . THR A 1 81 ? -7.112 6.099 2.982 1.00 98.44 81 THR A O 1
ATOM 619 N N . THR A 1 82 ? -6.869 7.663 1.396 1.00 98.50 82 THR A N 1
ATOM 620 C CA . THR A 1 82 ? -6.170 6.810 0.430 1.00 98.50 82 THR A CA 1
ATOM 621 C C . THR A 1 82 ? -4.753 7.329 0.259 1.00 98.50 82 THR A C 1
ATOM 623 O O . THR A 1 82 ? -4.560 8.527 0.061 1.00 98.50 82 THR A O 1
ATOM 626 N N . ILE A 1 83 ? -3.786 6.423 0.371 1.00 98.19 83 ILE A N 1
ATOM 627 C CA . ILE A 1 83 ? -2.384 6.646 0.026 1.00 98.19 83 ILE A CA 1
ATOM 628 C C . ILE A 1 83 ? -2.145 5.895 -1.279 1.00 98.19 83 ILE A C 1
ATOM 630 O O . ILE A 1 83 ? -2.371 4.687 -1.335 1.00 98.19 83 ILE A O 1
ATOM 634 N N . ASP A 1 84 ? -1.720 6.614 -2.304 1.00 98.00 84 ASP A N 1
ATOM 635 C CA . ASP A 1 84 ? -1.261 6.069 -3.573 1.00 98.00 84 ASP A CA 1
ATOM 636 C C . ASP A 1 84 ? 0.268 6.091 -3.569 1.00 98.00 84 ASP A C 1
ATOM 638 O O . ASP A 1 84 ? 0.891 7.154 -3.655 1.00 98.00 84 ASP A O 1
ATOM 642 N N . TRP A 1 85 ? 0.856 4.918 -3.334 1.00 97.50 85 TRP A N 1
ATOM 643 C CA . TRP A 1 85 ? 2.298 4.747 -3.266 1.00 97.50 85 TRP A CA 1
ATOM 644 C C . TRP A 1 85 ? 2.821 4.238 -4.599 1.00 97.50 85 TRP A C 1
ATOM 646 O O . TRP A 1 85 ? 2.505 3.120 -5.013 1.00 97.50 85 TRP A O 1
ATOM 656 N N . VAL A 1 86 ? 3.686 5.025 -5.230 1.00 96.06 86 VAL A N 1
ATOM 657 C CA . VAL A 1 86 ? 4.225 4.671 -6.533 1.00 96.06 86 VAL A CA 1
ATOM 658 C C . VAL A 1 86 ? 5.411 3.722 -6.386 1.00 96.06 86 VAL A C 1
ATOM 660 O O . VAL A 1 86 ? 6.423 4.030 -5.752 1.00 96.06 86 VAL A O 1
ATOM 663 N N . ASP A 1 87 ? 5.332 2.584 -7.057 1.00 93.00 87 ASP A N 1
ATOM 664 C CA . ASP A 1 87 ? 6.401 1.614 -7.217 1.00 93.00 87 ASP A CA 1
ATOM 665 C C . ASP A 1 87 ? 7.371 1.992 -8.356 1.00 93.00 87 ASP A C 1
ATOM 667 O O . ASP A 1 87 ? 7.495 1.301 -9.371 1.00 93.00 87 ASP A O 1
ATOM 671 N N . SER A 1 88 ? 8.081 3.114 -8.203 1.00 91.06 88 SER A N 1
ATOM 672 C CA . SER A 1 88 ? 9.019 3.621 -9.219 1.00 91.06 88 SER A CA 1
ATOM 673 C C . SER A 1 88 ? 10.336 2.838 -9.322 1.00 91.06 88 SER A C 1
ATOM 675 O O . SER A 1 88 ? 11.083 3.011 -10.283 1.00 91.06 88 SER A O 1
ATOM 677 N N . THR A 1 89 ? 10.622 1.943 -8.370 1.00 87.19 89 THR A N 1
ATOM 678 C CA . THR A 1 89 ? 11.878 1.164 -8.320 1.00 87.19 89 THR A CA 1
ATOM 679 C C . THR A 1 89 ? 11.741 -0.263 -8.853 1.00 87.19 89 THR A C 1
ATOM 681 O O . THR A 1 89 ? 12.712 -1.026 -8.846 1.00 87.19 89 THR A O 1
ATOM 684 N N . ASN A 1 90 ? 10.550 -0.661 -9.304 1.00 84.19 90 ASN A N 1
ATOM 685 C CA . ASN A 1 90 ? 10.335 -1.989 -9.859 1.00 84.19 90 ASN A CA 1
ATOM 686 C C . ASN A 1 90 ? 11.012 -2.126 -11.233 1.00 84.19 90 ASN A C 1
ATOM 688 O O . ASN A 1 90 ? 10.766 -1.369 -12.169 1.00 84.19 90 ASN A O 1
ATOM 692 N N . ARG A 1 91 ? 11.863 -3.149 -11.363 1.00 82.44 91 ARG A N 1
ATOM 693 C CA . ARG A 1 91 ? 12.642 -3.432 -12.580 1.00 82.44 91 ARG A CA 1
ATOM 694 C C . ARG A 1 91 ? 11.782 -3.785 -13.791 1.00 82.44 91 ARG A C 1
ATOM 696 O O . ARG A 1 91 ? 12.253 -3.672 -14.916 1.00 82.44 91 ARG A O 1
ATOM 703 N N . THR A 1 92 ? 10.567 -4.269 -13.557 1.00 83.75 92 THR A N 1
ATOM 704 C CA . THR A 1 92 ? 9.670 -4.774 -14.609 1.00 83.75 92 THR A CA 1
ATOM 705 C C . THR A 1 92 ? 8.631 -3.749 -15.061 1.00 83.75 92 THR A C 1
ATOM 707 O O . THR A 1 92 ? 7.853 -4.034 -15.965 1.00 83.75 92 THR A O 1
ATOM 710 N N . GLY A 1 93 ? 8.650 -2.547 -14.481 1.00 83.31 93 GLY A N 1
ATOM 711 C CA . GLY A 1 93 ? 7.759 -1.450 -14.838 1.00 83.31 93 GLY A CA 1
ATOM 712 C C . GLY A 1 93 ? 7.317 -0.658 -13.615 1.00 83.31 93 GLY A C 1
ATOM 713 O O . GLY A 1 93 ? 7.294 -1.176 -12.502 1.00 83.31 93 GLY A O 1
ATOM 714 N N . ARG A 1 94 ? 6.952 0.605 -13.837 1.00 90.12 94 ARG A N 1
ATOM 715 C CA . ARG A 1 94 ? 6.287 1.439 -12.831 1.00 90.12 94 ARG A CA 1
ATOM 716 C C . ARG A 1 94 ? 4.890 0.876 -12.558 1.00 90.12 94 ARG A C 1
ATOM 718 O O . ARG A 1 94 ? 4.220 0.433 -13.488 1.00 90.12 94 ARG A O 1
ATOM 725 N N . GLY A 1 95 ? 4.453 0.941 -11.311 1.00 93.00 95 GLY A N 1
ATOM 726 C CA . GLY A 1 95 ? 3.079 0.647 -10.920 1.00 93.00 95 GLY A CA 1
ATOM 727 C C . GLY A 1 95 ? 2.753 1.300 -9.588 1.00 93.00 95 GLY A C 1
ATOM 728 O O . GLY A 1 95 ? 3.563 2.072 -9.083 1.00 93.00 95 GLY A O 1
ATOM 729 N N . ASP A 1 96 ? 1.607 0.961 -9.010 1.00 95.25 96 ASP A N 1
ATOM 730 C CA . ASP A 1 96 ? 1.081 1.658 -7.834 1.00 95.25 96 ASP A CA 1
ATOM 731 C C . ASP A 1 96 ? 0.551 0.680 -6.776 1.00 95.25 96 ASP A C 1
ATOM 733 O O . ASP A 1 96 ? 0.133 -0.446 -7.076 1.00 95.25 96 ASP A O 1
ATOM 737 N N . VAL A 1 97 ? 0.572 1.107 -5.515 1.00 96.56 97 VAL A N 1
ATOM 738 C CA . VAL A 1 97 ? -0.071 0.424 -4.388 1.00 96.56 97 VAL A CA 1
ATOM 739 C C . VAL A 1 97 ? -1.014 1.409 -3.710 1.00 96.56 97 VAL A C 1
ATOM 741 O O . VAL A 1 97 ? -0.579 2.363 -3.065 1.00 96.56 97 VAL A O 1
ATOM 744 N N . PHE A 1 98 ? -2.313 1.142 -3.804 1.00 97.75 98 PHE A N 1
ATOM 745 C CA . PHE A 1 98 ? -3.342 1.950 -3.164 1.00 97.75 98 PHE A CA 1
ATOM 746 C C . PHE A 1 98 ? -3.673 1.366 -1.797 1.00 97.75 98 PHE A C 1
ATOM 748 O O . PHE A 1 98 ? -4.227 0.270 -1.682 1.00 97.75 98 PHE A O 1
ATOM 755 N N . VAL A 1 99 ? -3.380 2.123 -0.744 1.00 98.25 99 VAL A N 1
ATOM 756 C CA . VAL A 1 99 ? -3.686 1.755 0.637 1.00 98.25 99 VAL A CA 1
ATOM 757 C C . VAL A 1 99 ? -4.823 2.625 1.147 1.00 98.25 99 VAL A C 1
ATOM 759 O O . VAL A 1 99 ? -4.680 3.840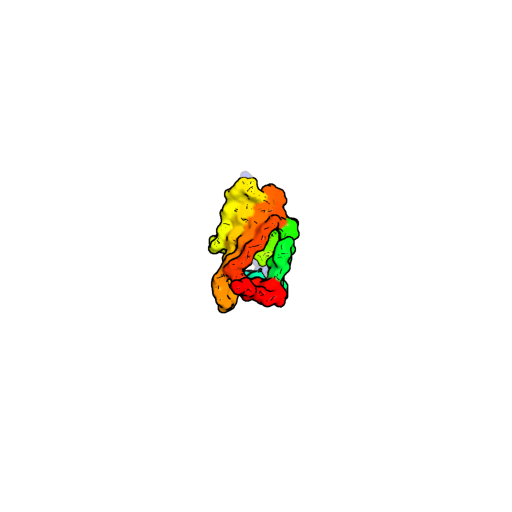 1.286 1.00 98.25 99 VAL A O 1
ATOM 762 N N . ARG A 1 100 ? -5.964 2.006 1.463 1.00 98.31 100 ARG A N 1
ATOM 763 C CA . ARG A 1 100 ? -7.128 2.714 2.007 1.00 98.31 100 ARG A CA 1
ATOM 764 C C . ARG A 1 100 ? -7.203 2.517 3.515 1.00 98.31 100 ARG A C 1
ATOM 766 O O . ARG A 1 100 ? -7.355 1.402 4.020 1.00 98.31 100 ARG A O 1
ATOM 773 N N . LEU A 1 101 ? -7.106 3.629 4.229 1.00 98.62 101 LEU A N 1
ATOM 774 C CA . LEU A 1 101 ? -7.219 3.749 5.674 1.00 98.62 101 LEU A CA 1
ATOM 775 C C . LEU A 1 101 ? -8.625 4.220 6.032 1.00 98.62 101 LEU A C 1
ATOM 777 O O . LEU A 1 101 ? -9.131 5.180 5.456 1.00 98.62 101 LEU A O 1
ATOM 781 N N . ASN A 1 102 ? -9.260 3.583 7.008 1.00 98.38 102 ASN A N 1
ATOM 782 C CA . ASN A 1 102 ? -10.542 4.045 7.524 1.00 98.38 102 ASN A CA 1
ATOM 783 C C . ASN A 1 102 ? -10.340 5.292 8.404 1.00 98.38 102 ASN A C 1
ATOM 785 O O . ASN A 1 102 ? -9.216 5.675 8.729 1.00 98.38 102 ASN A O 1
ATOM 789 N N . LYS A 1 103 ? -11.433 5.900 8.876 1.00 97.81 103 LYS A N 1
ATOM 790 C CA . LYS A 1 103 ? -11.379 7.077 9.772 1.00 97.81 103 LYS A CA 1
ATOM 791 C C . LYS A 1 103 ? -10.608 6.868 11.083 1.00 97.81 103 LYS A C 1
ATOM 793 O O . LYS A 1 103 ? -10.298 7.842 11.757 1.00 97.81 103 LYS A O 1
ATOM 798 N N . LYS A 1 104 ? -10.322 5.619 11.467 1.00 97.75 104 LYS A N 1
ATOM 799 C CA . LYS A 1 104 ? -9.515 5.265 12.646 1.00 97.75 104 LYS A CA 1
ATOM 800 C C . LYS A 1 104 ? -8.035 5.041 12.300 1.00 97.75 104 LYS A C 1
ATOM 802 O O . LYS A 1 104 ? -7.291 4.552 13.144 1.00 97.75 104 LYS A O 1
ATOM 807 N N . GLY A 1 105 ? -7.618 5.331 11.066 1.00 97.75 105 GLY A N 1
ATOM 808 C CA . GLY A 1 105 ? -6.244 5.140 10.604 1.00 97.75 105 GLY A CA 1
ATOM 809 C C . GLY A 1 105 ? -5.846 3.673 10.430 1.00 97.75 105 GLY A C 1
ATOM 810 O O . GLY A 1 105 ? -4.663 3.356 10.543 1.00 97.75 105 GLY A O 1
ATOM 811 N N . LYS A 1 106 ? -6.813 2.771 10.202 1.00 98.50 106 LYS A N 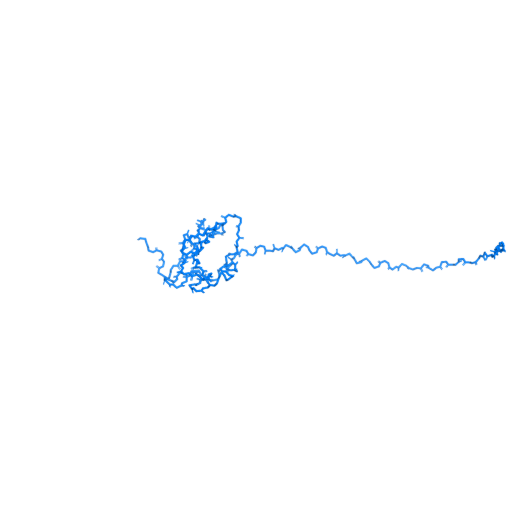1
ATOM 812 C CA . LYS A 1 106 ? -6.558 1.341 9.965 1.00 98.50 106 LYS A CA 1
ATOM 813 C C . LYS A 1 106 ? -6.774 0.965 8.510 1.00 98.50 106 LYS A C 1
ATOM 815 O O . LYS A 1 106 ? -7.794 1.349 7.934 1.00 98.50 106 LYS A O 1
ATOM 820 N N . VAL A 1 107 ? -5.857 0.180 7.951 1.00 98.44 107 VAL A N 1
ATOM 821 C CA . VAL A 1 107 ? -5.968 -0.369 6.596 1.00 98.44 107 VAL A CA 1
ATOM 822 C C . VAL A 1 107 ? -7.220 -1.235 6.511 1.00 98.44 107 VAL A C 1
ATOM 824 O O . VAL A 1 107 ? -7.398 -2.152 7.309 1.00 98.44 107 VAL A O 1
ATOM 827 N N . PHE A 1 108 ? -8.100 -0.945 5.559 1.00 97.44 108 PHE A N 1
ATOM 828 C CA . PHE A 1 108 ? -9.283 -1.771 5.289 1.00 97.44 108 PHE A CA 1
ATOM 829 C C . PHE A 1 108 ? -9.331 -2.282 3.851 1.00 97.44 108 PHE A C 1
ATOM 831 O O . PHE A 1 108 ? -10.135 -3.159 3.549 1.00 97.44 108 PHE A O 1
ATOM 838 N N . GLN A 1 109 ? -8.472 -1.759 2.979 1.00 97.25 109 GLN A N 1
ATOM 839 C CA . GLN A 1 109 ? -8.322 -2.247 1.621 1.00 97.25 109 GLN A CA 1
ATOM 840 C C . GLN A 1 109 ? -6.920 -1.935 1.101 1.00 97.25 109 GLN A C 1
ATOM 842 O O . GLN A 1 109 ? -6.365 -0.874 1.400 1.00 97.25 109 GLN A O 1
ATOM 847 N N . ILE A 1 110 ? -6.379 -2.862 0.315 1.00 97.50 110 ILE A N 1
ATOM 848 C CA . ILE A 1 110 ? -5.120 -2.710 -0.406 1.00 97.50 110 ILE A CA 1
ATOM 849 C C . ILE A 1 110 ? -5.385 -3.142 -1.849 1.00 97.50 110 ILE A C 1
ATOM 851 O O . ILE A 1 110 ? -5.935 -4.221 -2.071 1.00 97.50 110 ILE A O 1
ATOM 855 N N . GLU A 1 111 ? -5.026 -2.306 -2.815 1.00 95.44 111 GLU A N 1
ATOM 856 C CA . GLU A 1 111 ? -5.047 -2.644 -4.240 1.00 95.44 111 GLU A CA 1
ATOM 857 C C . GLU A 1 111 ? -3.618 -2.513 -4.776 1.00 95.44 111 GLU A C 1
ATOM 859 O O . GLU A 1 111 ? -2.920 -1.550 -4.462 1.00 95.44 111 GLU A O 1
ATOM 864 N N . SER A 1 112 ? -3.170 -3.483 -5.571 1.00 93.44 112 SER A N 1
ATOM 865 C CA . SER A 1 112 ? -1.851 -3.456 -6.200 1.00 93.44 112 SER A CA 1
ATOM 866 C C . SER A 1 112 ? -2.012 -3.415 -7.713 1.00 93.44 112 SER A C 1
ATOM 868 O O . SER A 1 112 ? -2.662 -4.279 -8.294 1.00 93.44 112 SER A O 1
ATOM 870 N N . SER A 1 113 ? -1.425 -2.393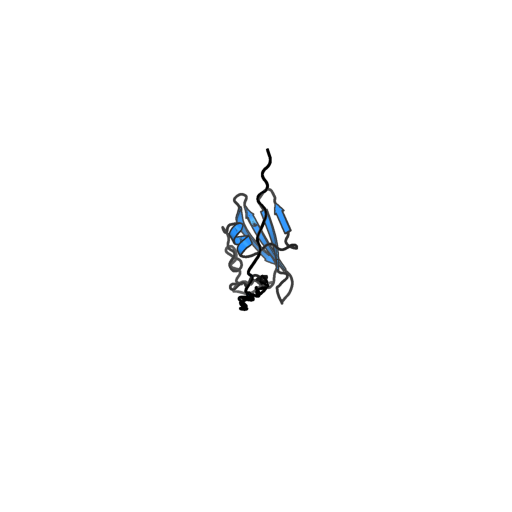 -8.328 1.00 92.75 113 SER A N 1
ATOM 871 C CA . SER A 1 113 ? -1.319 -2.196 -9.776 1.00 92.75 113 SER A CA 1
ATOM 872 C C . SER A 1 113 ? 0.156 -2.139 -10.182 1.00 92.75 113 SER A C 1
ATOM 874 O O . SER A 1 113 ? 0.579 -1.275 -10.942 1.00 92.75 113 SER A O 1
ATOM 876 N N . THR A 1 114 ? 0.967 -3.039 -9.628 1.00 90.12 114 THR A N 1
ATOM 877 C CA . THR A 1 114 ? 2.382 -3.225 -9.972 1.00 90.12 114 THR A CA 1
ATOM 878 C C . THR A 1 114 ? 2.657 -4.711 -10.174 1.00 90.12 114 THR A C 1
ATOM 880 O O . THR A 1 114 ? 2.053 -5.562 -9.526 1.00 90.12 114 THR A O 1
ATOM 883 N N . THR A 1 115 ? 3.604 -5.036 -11.049 1.00 89.12 115 THR A N 1
ATOM 884 C CA . THR A 1 115 ? 4.078 -6.409 -11.285 1.00 89.12 115 THR A CA 1
ATOM 885 C C . THR A 1 115 ? 4.987 -6.935 -10.172 1.00 89.12 115 THR A C 1
ATOM 887 O O . THR A 1 115 ? 5.384 -8.099 -10.207 1.00 89.12 115 THR A O 1
ATOM 890 N N . ARG A 1 116 ? 5.346 -6.099 -9.186 1.00 89.81 116 ARG A N 1
ATOM 891 C CA . ARG A 1 116 ? 6.171 -6.505 -8.038 1.00 89.81 116 ARG A CA 1
ATOM 892 C C . ARG A 1 116 ? 5.484 -7.573 -7.187 1.00 89.81 116 ARG A C 1
ATOM 894 O O . ARG A 1 116 ? 6.154 -8.503 -6.745 1.00 89.81 116 ARG A O 1
ATOM 901 N N . PHE A 1 117 ? 4.181 -7.429 -6.949 1.00 89.00 117 PHE A N 1
ATOM 902 C CA . PHE A 1 117 ? 3.405 -8.336 -6.105 1.00 89.00 117 PHE A CA 1
ATOM 903 C C . PHE A 1 117 ? 2.595 -9.316 -6.956 1.00 89.00 117 PHE A C 1
ATOM 905 O O . PHE A 1 117 ? 2.097 -8.958 -8.020 1.00 89.00 117 PHE A O 1
ATOM 912 N N . HIS A 1 118 ? 2.454 -10.554 -6.490 1.00 88.00 118 HIS A N 1
ATOM 913 C CA . HIS A 1 118 ? 1.759 -11.613 -7.222 1.00 88.00 118 HIS A CA 1
ATOM 914 C C . HIS A 1 118 ? 1.003 -12.545 -6.281 1.00 88.00 118 HIS A C 1
ATOM 916 O O . HIS A 1 118 ? 1.430 -12.795 -5.159 1.00 88.00 118 HIS A O 1
ATOM 922 N N . THR A 1 119 ? -0.124 -13.079 -6.732 1.00 88.19 119 THR A N 1
ATOM 923 C CA . THR A 1 119 ? -0.823 -14.168 -6.038 1.00 88.19 119 THR A CA 1
ATOM 924 C C . THR A 1 119 ? -0.031 -15.475 -6.148 1.00 88.19 119 THR A C 1
ATOM 926 O O . THR A 1 119 ? 0.821 -15.622 -7.030 1.00 88.19 119 THR A O 1
ATOM 929 N N . SER A 1 120 ? -0.320 -16.449 -5.280 1.00 85.12 120 SER A N 1
ATOM 930 C CA . SER A 1 120 ? 0.273 -17.795 -5.348 1.00 85.12 120 SER A CA 1
ATOM 931 C C . SER A 1 120 ? -0.026 -18.518 -6.664 1.00 85.12 120 SER A C 1
ATOM 933 O O . SER A 1 120 ? 0.774 -19.330 -7.120 1.00 85.12 120 SER A O 1
ATOM 935 N N . GLU A 1 121 ? -1.158 -18.205 -7.288 1.00 81.81 121 GLU A N 1
ATOM 936 C CA . GLU A 1 121 ? -1.613 -18.785 -8.553 1.00 81.81 121 GLU A CA 1
ATOM 937 C C . GLU A 1 121 ? -1.085 -18.020 -9.783 1.00 81.81 121 GLU A C 1
ATOM 939 O O . GLU A 1 121 ? -1.310 -18.444 -10.916 1.00 81.81 121 GLU A O 1
ATOM 944 N N . GLY A 1 122 ? -0.387 -16.896 -9.579 1.00 70.81 122 GLY A N 1
ATOM 945 C CA . GLY A 1 122 ? -0.053 -15.937 -10.631 1.00 70.81 122 GLY A CA 1
ATOM 946 C C . GLY A 1 122 ? -1.241 -15.056 -11.049 1.00 70.81 122 GLY A C 1
ATOM 947 O O . GLY A 1 122 ? -2.395 -15.298 -10.687 1.00 70.81 122 GLY A O 1
ATOM 948 N N . ILE A 1 123 ? -0.962 -13.999 -11.822 1.00 59.91 123 ILE A N 1
ATOM 949 C CA . ILE A 1 123 ? -2.005 -13.102 -12.344 1.00 59.91 123 ILE A CA 1
ATOM 950 C C . ILE A 1 123 ? -2.778 -13.850 -13.439 1.00 59.91 123 ILE A C 1
ATOM 952 O O . ILE A 1 123 ? -2.292 -14.003 -14.559 1.00 59.91 123 ILE A O 1
ATOM 956 N N . THR A 1 124 ? -3.980 -14.325 -13.117 1.00 50.88 124 THR A N 1
ATOM 957 C CA . THR A 1 124 ? -4.943 -14.815 -14.110 1.00 50.88 124 THR A CA 1
ATOM 958 C C . THR A 1 124 ? -5.692 -13.611 -14.685 1.00 50.88 124 THR A C 1
ATOM 960 O O . THR A 1 124 ? -6.211 -12.787 -13.934 1.00 50.88 124 THR A O 1
ATOM 963 N N . THR A 1 125 ? -5.659 -13.460 -16.013 1.00 51.38 125 THR A N 1
ATOM 964 C CA . THR A 1 125 ? -6.367 -12.406 -16.770 1.00 51.38 125 THR A CA 1
ATOM 965 C C . THR A 1 125 ? -7.599 -12.973 -17.447 1.00 51.38 125 THR A C 1
ATOM 967 O O . THR A 1 125 ? -7.557 -14.167 -17.823 1.00 51.38 125 THR A O 1
#

Secondary structure (DSSP, 8-state):
---------------------------------------S--EEETTTEETTEETT-BHHHHHHHS---TT-EEEEETTEEEEEEE-TT-TT---EEEEEEETTSBEEEEEEESTT-EETT----

Nearest PDB structures (foldseek):
  3df6-assembly2_D  TM=6.553E-01  e=5.315E-01  Captovirus AFV1
  3djw-assembly1_B  TM=6.636E-01  e=8.891E-01  Captovirus AFV1
  2h36-assembly1_X  TM=6.092E-01  e=2.219E+00  Sulfolobus islandicus filamentous virus
  2gia-assembly1_G  TM=4.422E-01  e=7.370E+00  Trypanosoma brucei brucei TREU927

Sequence (125 aa):
MIILMKRALVILPMILLLGLSSLTSSPISAFAQDSAPQFTEVTIEAGSRVGPLKLGDSRERVLELLPKKEEDQEWSNNCGTTIDWVDSTNRTGRGDVFVRLNKKGKVFQIESSTTRFHTSEGITT

Radius of gyration: 31.68 Å; Cα contacts (8 Å, |Δi|>4): 173; chains: 1; bounding box: 80×78×62 Å

pLDDT: mean 79.27, std 21.19, range [38.59, 98.62]

Mean predicted aligned error: 14.53 Å